Protein AF-A0AAN7T9T3-F1 (afdb_monomer_lite)

Radius of gyration: 20.54 Å; chains: 1; bounding box: 46×52×42 Å

Foldseek 3Di:
DPPPPVPDDCVVVVCADPVRHHPPVPPPPADPVGDDDPLVVLLVVLPDVPDPDDPPPDDDDDDDDPPPQQDVVGHDDSVVVSVVVNDDDD

Secondary structure (DSSP, 8-state):
---------GGGTTTB-TTSSBPTTS--S-BTTBS--HHHHHHHHHT-GGG----------------TTEETTEE--HHHHHHHHT----

Sequence (90 aa):
MSSQGDTYKPSENDGLRKDGQPDKRMQQDEFAYGKVDPVEAGKQGGHSSGGSGDASDDSTGTSGGSGKGQFAGGKVDPVEAGRKGGQTSS

pLDDT: mean 71.82, std 14.39, range [42.44, 95.19]

Structure (mmCIF, N/CA/C/O backbone):
data_AF-A0AAN7T9T3-F1
#
_entry.id   AF-A0AAN7T9T3-F1
#
loop_
_atom_site.group_PDB
_atom_site.id
_atom_site.type_symbol
_atom_site.label_atom_id
_atom_site.label_alt_id
_atom_site.label_comp_id
_atom_site.label_asym_id
_atom_site.label_entity_id
_atom_site.label_seq_id
_atom_site.pdbx_PDB_ins_code
_atom_site.Cartn_x
_atom_site.Cartn_y
_atom_site.Cartn_z
_atom_site.occupancy
_atom_site.B_iso_or_equiv
_atom_site.auth_seq_id
_atom_site.auth_comp_id
_atom_site.auth_asym_id
_atom_site.auth_atom_id
_atom_site.pdbx_PDB_model_num
ATOM 1 N N . MET A 1 1 ? 19.160 26.422 13.894 1.00 42.44 1 MET A N 1
ATOM 2 C CA . MET A 1 1 ? 17.987 25.806 14.546 1.00 42.44 1 MET A CA 1
ATOM 3 C C . MET A 1 1 ? 17.309 24.927 13.514 1.00 42.44 1 MET A C 1
ATOM 5 O O . MET A 1 1 ? 16.572 25.435 12.680 1.00 42.44 1 MET A O 1
ATOM 9 N N . SER A 1 2 ? 17.648 23.639 13.489 1.00 49.56 2 SER A N 1
ATOM 10 C CA . SER A 1 2 ? 16.947 22.671 12.647 1.00 49.56 2 SER A CA 1
ATOM 11 C C . SER A 1 2 ? 15.552 22.531 13.231 1.00 49.56 2 SER A C 1
ATOM 13 O O . SER A 1 2 ? 15.397 21.957 14.304 1.00 49.56 2 SER A O 1
ATOM 15 N N . SER A 1 3 ? 14.579 23.175 12.589 1.00 50.34 3 SER A N 1
ATOM 16 C CA . SER A 1 3 ? 13.166 23.044 12.916 1.00 50.34 3 SER A CA 1
ATOM 17 C C . SER A 1 3 ? 12.854 21.557 13.042 1.00 50.34 3 SER A C 1
ATOM 19 O O . SER A 1 3 ? 12.897 20.820 12.054 1.00 50.34 3 SER A O 1
ATOM 21 N N . GLN A 1 4 ? 12.597 21.112 14.270 1.00 57.69 4 GLN A N 1
ATOM 22 C CA . GLN A 1 4 ? 11.821 19.914 14.539 1.00 57.69 4 GLN A CA 1
ATOM 23 C C . GLN A 1 4 ? 10.419 20.234 14.024 1.00 57.69 4 GLN A C 1
ATOM 25 O O . GLN A 1 4 ? 9.534 20.644 14.763 1.00 57.69 4 GLN A O 1
ATOM 30 N N . GLY A 1 5 ? 10.259 20.195 12.703 1.00 60.44 5 GLY A N 1
ATOM 31 C CA . GLY A 1 5 ? 8.960 20.285 12.079 1.00 60.44 5 GLY A CA 1
ATOM 32 C C . GLY A 1 5 ? 8.271 18.981 12.407 1.00 60.44 5 GLY A C 1
ATOM 33 O O . GLY A 1 5 ? 8.500 17.994 11.708 1.00 60.44 5 GLY A O 1
ATOM 34 N N . ASP A 1 6 ? 7.499 18.968 13.492 1.00 72.81 6 ASP A N 1
ATOM 35 C CA . ASP A 1 6 ? 6.664 17.838 13.869 1.00 72.81 6 ASP A CA 1
ATO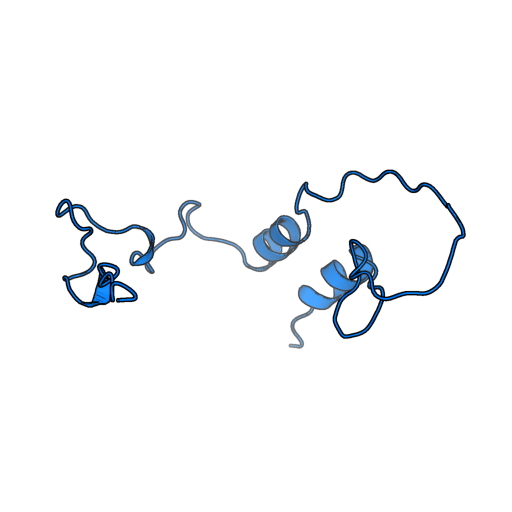M 36 C C . ASP A 1 6 ? 5.804 17.472 12.661 1.00 72.81 6 ASP A C 1
ATOM 38 O O . ASP A 1 6 ? 4.833 18.140 12.283 1.00 72.81 6 ASP A O 1
ATOM 42 N N . THR A 1 7 ? 6.249 16.433 11.958 1.00 85.88 7 THR A N 1
ATOM 43 C CA . THR A 1 7 ? 5.534 15.910 10.810 1.00 85.88 7 THR A CA 1
ATOM 44 C C . THR A 1 7 ? 4.292 15.283 11.388 1.00 85.88 7 THR A C 1
ATOM 46 O O . THR A 1 7 ? 4.382 14.316 12.132 1.00 85.88 7 THR A O 1
ATOM 49 N N . TYR A 1 8 ? 3.144 15.880 11.097 1.00 90.44 8 TYR A N 1
ATOM 50 C CA . TYR A 1 8 ? 1.872 15.407 11.615 1.00 90.44 8 TYR A CA 1
ATOM 51 C C . TYR A 1 8 ? 1.681 13.919 11.328 1.00 90.44 8 TYR A C 1
ATOM 53 O O . TYR A 1 8 ? 1.850 13.471 10.188 1.00 90.44 8 TYR A O 1
ATOM 61 N N . LYS A 1 9 ? 1.312 13.186 12.377 1.00 91.12 9 LYS A N 1
ATOM 62 C CA . LYS A 1 9 ? 1.146 11.738 12.366 1.00 91.12 9 LYS A CA 1
ATOM 63 C C . LYS A 1 9 ? -0.336 11.397 12.498 1.00 91.12 9 LYS A C 1
ATOM 65 O O . LYS A 1 9 ? -0.882 11.486 13.597 1.00 91.12 9 LYS A O 1
ATOM 70 N N . PRO A 1 10 ? -0.982 10.953 11.413 1.00 93.31 10 PRO A N 1
ATOM 71 C CA . PRO A 1 10 ? -2.356 10.463 11.462 1.00 93.31 10 PRO A CA 1
ATOM 72 C C . PRO A 1 10 ? -2.565 9.351 12.488 1.00 93.31 10 PRO A C 1
ATOM 74 O O . PRO A 1 10 ? -3.613 9.268 13.111 1.00 93.31 10 PRO A O 1
ATOM 77 N N . SER A 1 11 ? -1.540 8.531 12.723 1.00 90.56 11 SER A N 1
ATOM 78 C CA . SER A 1 11 ? -1.562 7.460 13.723 1.00 90.56 11 SER A CA 1
ATOM 79 C C . SER A 1 11 ? -1.780 7.935 15.156 1.00 90.56 11 SER A C 1
ATOM 81 O O . SER A 1 11 ? -2.266 7.165 15.971 1.00 90.56 11 SER A O 1
ATOM 83 N N . GLU A 1 12 ? -1.423 9.181 15.467 1.00 92.81 12 GLU A N 1
ATOM 84 C CA . GLU A 1 12 ? -1.636 9.795 16.784 1.00 92.81 12 GLU A CA 1
ATOM 85 C C . GLU A 1 12 ? -2.938 10.624 16.823 1.00 92.81 12 GLU A C 1
ATOM 87 O O . GLU A 1 12 ? -3.242 11.239 17.838 1.00 92.81 12 GLU A O 1
ATOM 92 N N . ASN A 1 13 ? -3.697 10.664 15.719 1.00 93.31 13 ASN A N 1
ATOM 93 C CA . ASN A 1 13 ? -4.890 11.496 15.530 1.00 93.31 13 ASN A CA 1
ATOM 94 C C . ASN A 1 13 ? -6.037 10.690 14.893 1.00 93.31 13 ASN A C 1
ATOM 96 O O . ASN A 1 13 ? -6.593 11.101 13.876 1.00 93.31 13 ASN A O 1
ATOM 100 N N . ASP A 1 14 ? -6.339 9.508 15.432 1.00 92.56 14 ASP A N 1
ATOM 101 C CA . ASP A 1 14 ? -7.448 8.642 14.987 1.00 92.56 14 ASP A CA 1
ATOM 102 C C . ASP A 1 14 ? -7.437 8.289 13.486 1.00 92.56 14 ASP A C 1
ATOM 104 O O . ASP A 1 14 ? -8.464 8.017 12.867 1.00 92.56 14 ASP A O 1
ATOM 108 N N . GLY A 1 15 ? -6.257 8.306 12.868 1.00 92.44 15 GLY A N 1
ATOM 109 C CA . GLY A 1 15 ? -6.091 8.067 11.439 1.00 92.44 15 GLY A CA 1
ATOM 110 C C . GLY A 1 15 ? -6.501 9.242 10.549 1.00 92.44 15 GLY A C 1
ATOM 111 O O . GLY A 1 15 ? -6.573 9.071 9.334 1.00 92.44 15 GLY A O 1
ATOM 112 N N . LEU A 1 16 ? -6.752 10.428 11.106 1.00 95.19 16 LEU A N 1
ATOM 113 C CA . LEU A 1 16 ? -7.098 11.633 10.356 1.00 95.19 16 LEU A CA 1
ATOM 114 C C . LEU A 1 16 ? -5.851 12.389 9.905 1.00 95.19 16 LEU A C 1
ATOM 116 O O . LEU A 1 16 ? -4.772 12.245 10.463 1.00 95.19 16 LEU A O 1
ATOM 120 N N . ARG A 1 17 ? -5.997 13.195 8.860 1.00 93.31 17 ARG A N 1
ATOM 121 C CA . ARG A 1 17 ? -5.009 14.144 8.342 1.00 93.31 17 ARG A CA 1
ATOM 122 C C . ARG A 1 17 ? -5.133 15.486 9.073 1.00 93.31 17 ARG A C 1
ATOM 124 O O . ARG A 1 17 ? -6.101 15.739 9.782 1.00 93.31 17 ARG A O 1
ATOM 131 N N . LYS A 1 18 ? -4.191 16.407 8.819 1.00 92.06 18 LYS A N 1
ATOM 132 C CA . LYS A 1 18 ? -4.218 17.788 9.357 1.00 92.06 18 LYS A CA 1
ATOM 133 C C . LYS A 1 18 ? -5.522 18.549 9.059 1.00 92.06 18 LYS A C 1
ATOM 135 O O . LYS A 1 18 ? -5.838 19.493 9.769 1.00 92.06 18 LYS A O 1
ATOM 140 N N . ASP A 1 19 ? -6.224 18.181 7.990 1.00 93.62 19 ASP A N 1
ATOM 141 C CA . ASP A 1 19 ? -7.496 18.768 7.549 1.00 93.62 19 ASP A CA 1
ATOM 142 C C . ASP A 1 19 ? -8.731 18.062 8.154 1.00 93.62 19 ASP A C 1
ATOM 144 O O . ASP A 1 19 ? -9.862 18.397 7.807 1.00 93.62 19 ASP A O 1
ATOM 148 N N . GLY A 1 20 ? -8.525 17.086 9.047 1.00 94.00 20 GLY A N 1
ATOM 149 C CA . GLY A 1 20 ? -9.580 16.289 9.671 1.00 94.00 20 GLY A CA 1
ATOM 150 C C . GLY A 1 20 ? -10.168 15.199 8.772 1.00 94.00 20 GLY A C 1
ATOM 151 O O . GLY A 1 20 ? -11.071 14.489 9.203 1.00 94.00 20 GLY A O 1
ATOM 152 N N . GLN A 1 21 ? -9.684 15.038 7.536 1.00 94.50 21 GLN A N 1
ATOM 153 C CA . GLN A 1 21 ? -10.133 13.965 6.647 1.00 94.50 21 GLN A CA 1
ATOM 154 C C . GLN A 1 21 ? -9.407 12.651 6.961 1.00 94.50 21 GLN A C 1
ATOM 156 O O . GLN A 1 21 ? -8.242 12.687 7.356 1.00 94.50 21 GLN A O 1
ATOM 161 N N . PRO A 1 22 ? -10.023 11.481 6.726 1.00 93.56 22 PRO A N 1
ATOM 162 C CA . PRO A 1 22 ? -9.344 10.196 6.873 1.00 93.56 22 PRO A CA 1
ATOM 163 C C . PRO A 1 22 ? -8.066 10.104 6.027 1.00 93.56 22 PRO A C 1
ATOM 165 O O . PRO A 1 22 ? -8.048 10.456 4.842 1.00 93.56 22 PRO A O 1
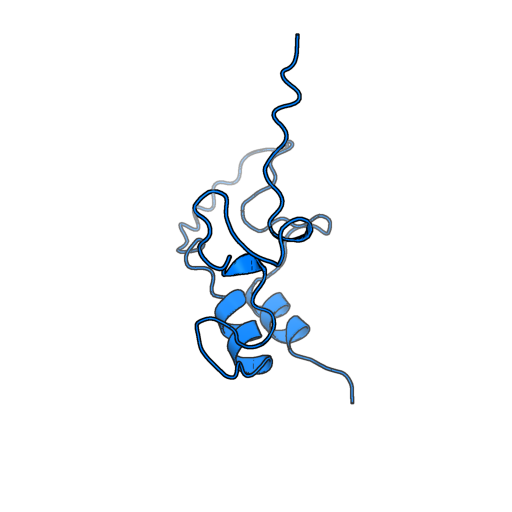ATOM 168 N N . ASP A 1 23 ? -6.985 9.599 6.617 1.00 91.50 23 ASP A N 1
ATOM 169 C CA . ASP A 1 23 ? -5.731 9.354 5.915 1.00 91.50 23 ASP A CA 1
ATOM 170 C C . ASP A 1 23 ? -5.743 7.979 5.239 1.00 91.50 23 ASP A C 1
ATOM 172 O O . ASP A 1 23 ? -5.777 6.938 5.891 1.00 91.50 23 ASP A O 1
ATOM 176 N N . LYS A 1 24 ? -5.648 7.963 3.907 1.00 86.38 24 LYS A N 1
ATOM 177 C CA . LYS A 1 24 ? -5.628 6.723 3.114 1.00 86.38 24 LYS A CA 1
ATOM 178 C C . LYS A 1 24 ? -4.429 5.823 3.410 1.00 86.38 24 LYS A C 1
ATOM 180 O O . LYS A 1 24 ? -4.496 4.633 3.147 1.00 86.38 24 LYS A O 1
ATOM 185 N N . ARG A 1 25 ? -3.339 6.356 3.968 1.00 86.00 25 ARG A N 1
ATOM 186 C CA . ARG A 1 25 ? -2.175 5.552 4.382 1.00 86.00 25 ARG A CA 1
ATOM 187 C C . ARG A 1 25 ? -2.470 4.712 5.623 1.00 86.00 25 ARG A C 1
ATOM 189 O O . ARG A 1 25 ? -1.777 3.731 5.859 1.00 86.00 25 ARG A O 1
ATOM 196 N N . MET A 1 26 ? -3.465 5.121 6.412 1.00 88.44 26 MET A N 1
ATOM 197 C CA . MET A 1 26 ? -3.923 4.418 7.612 1.00 88.44 26 MET A CA 1
ATOM 198 C C . MET A 1 26 ? -5.029 3.400 7.304 1.00 88.44 26 MET A C 1
ATOM 200 O O . MET A 1 26 ? -5.370 2.604 8.171 1.00 88.44 26 MET A O 1
ATOM 204 N N . GLN A 1 27 ? -5.585 3.406 6.087 1.00 80.44 27 GLN A N 1
ATOM 205 C CA . GLN A 1 27 ? -6.597 2.439 5.664 1.00 80.44 27 GLN A CA 1
ATOM 206 C C . GLN A 1 27 ? -5.899 1.110 5.347 1.00 80.44 27 GLN A C 1
ATOM 208 O O . GLN A 1 27 ? -5.313 0.946 4.281 1.00 80.44 27 GLN A O 1
ATOM 213 N N . GLN A 1 28 ? -5.911 0.188 6.313 1.00 71.81 28 GLN A N 1
ATOM 214 C CA . GLN A 1 28 ? -5.357 -1.166 6.169 1.00 71.81 28 GLN A CA 1
ATOM 215 C C . GLN A 1 28 ? -6.384 -2.182 5.650 1.00 71.81 28 GLN A C 1
ATOM 217 O O . GLN A 1 28 ? -6.003 -3.290 5.281 1.00 71.81 28 GLN A O 1
ATOM 222 N N . ASP A 1 29 ? -7.664 -1.810 5.607 1.00 68.00 29 ASP A N 1
ATOM 223 C CA . ASP A 1 29 ? -8.755 -2.749 5.329 1.00 68.00 29 ASP A CA 1
ATOM 224 C C . ASP A 1 29 ? -8.884 -3.100 3.840 1.00 68.00 29 ASP A C 1
ATOM 226 O O . ASP A 1 29 ? -9.324 -4.198 3.499 1.00 68.00 29 ASP A O 1
ATOM 230 N N . GLU A 1 30 ? -8.483 -2.199 2.937 1.00 69.31 30 GLU A N 1
ATOM 231 C CA . GLU A 1 30 ? -8.587 -2.429 1.497 1.00 69.31 30 GLU A CA 1
ATOM 232 C C . GLU A 1 30 ? -7.506 -1.657 0.733 1.00 69.31 30 GLU A C 1
ATOM 234 O O . GLU A 1 30 ? -7.320 -0.450 0.909 1.00 69.31 30 GLU A O 1
ATOM 239 N N . PHE A 1 31 ? -6.775 -2.348 -0.146 1.00 72.00 31 PHE A N 1
ATOM 240 C CA . PHE A 1 31 ? -5.929 -1.664 -1.118 1.00 72.00 31 PHE A CA 1
ATOM 241 C C . PHE A 1 31 ? -6.817 -0.808 -2.025 1.00 72.00 31 PHE A C 1
ATOM 243 O O . PHE A 1 31 ? -7.945 -1.183 -2.327 1.00 72.00 31 PHE A O 1
ATOM 250 N N . ALA A 1 32 ? -6.288 0.295 -2.560 1.00 69.75 32 ALA A N 1
ATOM 251 C CA . ALA A 1 32 ? -7.031 1.144 -3.502 1.00 69.75 32 ALA A CA 1
ATOM 252 C C . ALA A 1 32 ? -7.593 0.383 -4.730 1.00 69.75 32 ALA A C 1
ATOM 254 O O . ALA A 1 32 ? -8.454 0.909 -5.430 1.00 69.75 32 ALA A O 1
ATOM 255 N N . TYR A 1 33 ? -7.104 -0.836 -4.981 1.00 68.88 33 TYR A N 1
ATOM 256 C CA . TYR A 1 33 ? -7.482 -1.717 -6.084 1.00 68.88 33 TYR A CA 1
ATOM 257 C C . TYR A 1 33 ? -8.375 -2.907 -5.669 1.00 68.88 33 TYR A C 1
ATOM 259 O O . TYR A 1 33 ? -8.609 -3.794 -6.485 1.00 68.88 33 TYR A O 1
ATOM 267 N N . GLY A 1 34 ? -8.894 -2.938 -4.436 1.00 76.00 34 GLY A N 1
ATOM 268 C CA . GLY A 1 34 ? -9.742 -4.025 -3.935 1.00 76.00 34 GLY A CA 1
ATOM 269 C C . GLY A 1 34 ? -8.946 -5.248 -3.468 1.00 76.00 34 GLY A C 1
ATOM 270 O O . GLY A 1 34 ? -7.788 -5.133 -3.060 1.00 76.00 34 GLY A O 1
ATOM 271 N N . LYS A 1 35 ? -9.559 -6.441 -3.507 1.00 79.50 35 LYS A N 1
ATOM 272 C CA . LYS A 1 35 ? -8.874 -7.706 -3.187 1.00 79.50 35 LYS A CA 1
ATOM 273 C C . LYS A 1 35 ? -7.738 -7.948 -4.178 1.00 79.50 35 LYS A C 1
ATOM 275 O O . LYS A 1 35 ? -7.978 -8.186 -5.356 1.00 79.50 35 LYS A O 1
ATOM 280 N N . VAL A 1 36 ? -6.514 -7.907 -3.670 1.00 80.25 36 VAL A N 1
ATOM 281 C CA . VAL A 1 36 ? -5.299 -8.124 -4.450 1.00 80.25 36 VAL A CA 1
ATOM 282 C C . VAL A 1 36 ? -4.909 -9.597 -4.386 1.00 80.25 36 VAL A C 1
ATOM 284 O O . VAL A 1 36 ? -4.687 -10.125 -3.296 1.00 80.25 36 VAL A O 1
ATOM 287 N N . ASP A 1 37 ? -4.791 -10.251 -5.541 1.00 83.19 37 ASP A N 1
ATOM 288 C CA . ASP A 1 37 ? -4.123 -11.548 -5.637 1.00 83.19 37 ASP A CA 1
ATOM 289 C C . ASP A 1 37 ? -2.599 -11.334 -5.487 1.00 83.19 37 ASP A C 1
ATOM 291 O O . ASP A 1 37 ? -2.005 -10.601 -6.288 1.00 83.19 37 ASP A O 1
ATOM 295 N N . PRO A 1 38 ? -1.935 -11.940 -4.484 1.00 79.81 38 PRO A N 1
ATOM 296 C CA . PRO A 1 38 ? -0.498 -11.766 -4.271 1.00 79.81 38 PRO A CA 1
ATOM 297 C C . PRO A 1 38 ? 0.364 -12.172 -5.474 1.00 79.81 38 PRO A C 1
ATOM 299 O O . PRO A 1 38 ? 1.407 -11.562 -5.719 1.00 79.81 38 PRO A O 1
ATOM 302 N N . VAL A 1 39 ? -0.060 -13.180 -6.242 1.00 81.44 39 VAL A N 1
ATOM 303 C CA . VAL A 1 39 ? 0.653 -13.666 -7.430 1.00 81.44 39 VAL A CA 1
ATOM 304 C C . VAL A 1 39 ? 0.555 -12.642 -8.555 1.00 81.44 39 VAL A C 1
ATOM 306 O O . VAL A 1 39 ? 1.554 -12.357 -9.222 1.00 81.44 39 VAL A O 1
ATOM 309 N N . GLU A 1 40 ? -0.627 -12.066 -8.771 1.00 80.31 40 GLU A N 1
ATOM 310 C CA . GLU A 1 40 ? -0.818 -11.026 -9.787 1.00 80.31 40 GLU A CA 1
ATOM 311 C C . GLU A 1 40 ? -0.104 -9.727 -9.407 1.00 80.31 40 GLU A C 1
ATOM 313 O O . GLU A 1 40 ? 0.601 -9.149 -10.238 1.00 80.31 40 GLU A O 1
ATOM 318 N N . ALA A 1 41 ? -0.192 -9.314 -8.142 1.00 78.62 41 ALA A N 1
ATOM 319 C CA . ALA A 1 41 ? 0.513 -8.137 -7.646 1.00 78.62 41 ALA A CA 1
ATOM 320 C C . ALA A 1 41 ? 2.032 -8.289 -7.693 1.00 78.62 41 ALA A C 1
ATOM 322 O O . ALA A 1 41 ? 2.724 -7.337 -8.049 1.00 78.62 41 ALA A O 1
ATOM 323 N N . GLY A 1 42 ? 2.565 -9.477 -7.391 1.00 76.12 42 GLY A N 1
ATOM 324 C CA . GLY A 1 42 ? 3.995 -9.757 -7.518 1.00 76.12 42 GLY A CA 1
ATOM 325 C C . GLY A 1 42 ? 4.481 -9.618 -8.962 1.00 76.12 42 GLY A C 1
ATOM 326 O O . GLY A 1 42 ? 5.501 -8.974 -9.217 1.00 76.12 42 GLY A O 1
ATOM 327 N N . LYS A 1 43 ? 3.710 -10.144 -9.924 1.00 76.12 43 LYS A N 1
ATOM 328 C CA . LYS A 1 43 ? 3.987 -9.960 -11.356 1.00 76.12 43 LYS A CA 1
ATOM 329 C C . LYS A 1 43 ? 3.954 -8.477 -11.731 1.00 76.12 43 LYS A C 1
ATOM 331 O O . LYS A 1 43 ? 4.930 -7.971 -12.277 1.00 76.12 43 LYS A O 1
ATOM 336 N N . GLN A 1 44 ? 2.877 -7.760 -11.402 1.00 74.00 44 GLN A N 1
ATOM 337 C CA . GLN A 1 44 ? 2.728 -6.334 -11.726 1.00 74.00 44 GLN A CA 1
ATOM 338 C C . GLN A 1 44 ? 3.799 -5.448 -11.070 1.00 74.00 44 GLN A C 1
ATOM 340 O O . GLN A 1 44 ? 4.338 -4.562 -11.728 1.00 74.00 44 GLN A O 1
ATOM 345 N N . GLY A 1 45 ? 4.155 -5.701 -9.809 1.00 71.81 45 GLY A N 1
ATOM 346 C CA . GLY A 1 45 ? 5.190 -4.955 -9.088 1.00 71.81 45 GLY A CA 1
ATOM 347 C C . GLY A 1 45 ? 6.589 -5.125 -9.688 1.00 71.81 45 GLY A C 1
ATOM 348 O O . GLY A 1 45 ? 7.377 -4.179 -9.691 1.00 71.81 45 GLY A O 1
ATOM 349 N N . GLY A 1 46 ? 6.885 -6.298 -10.261 1.00 68.81 46 GLY A N 1
ATOM 350 C CA . GLY A 1 46 ? 8.115 -6.536 -11.024 1.00 68.81 46 GLY A CA 1
ATOM 351 C C . GLY A 1 46 ? 8.155 -5.794 -12.366 1.00 68.81 46 GLY A C 1
ATOM 352 O O . GLY A 1 46 ? 9.228 -5.407 -12.827 1.00 68.81 46 GLY A O 1
ATOM 353 N N . HIS A 1 47 ? 6.994 -5.514 -12.964 1.00 63.94 47 HIS A N 1
ATOM 354 C CA . HIS A 1 47 ? 6.847 -4.766 -14.218 1.00 63.94 47 HIS A CA 1
ATOM 355 C C . HIS A 1 47 ? 6.876 -3.242 -14.024 1.00 63.94 47 HIS A C 1
ATOM 357 O O . HIS A 1 47 ? 6.142 -2.509 -14.689 1.00 63.94 47 HIS A O 1
ATOM 363 N N . SER A 1 48 ? 7.724 -2.730 -13.128 1.00 59.28 48 SER A N 1
ATOM 364 C CA . SER A 1 48 ? 7.930 -1.283 -13.027 1.00 59.28 48 SER A CA 1
ATOM 365 C C . SER A 1 48 ? 8.341 -0.717 -14.400 1.00 59.28 48 SER A C 1
ATOM 367 O O . SER A 1 48 ? 9.372 -1.075 -14.969 1.00 59.28 48 SER A O 1
ATOM 369 N N . SER A 1 49 ? 7.525 0.183 -14.956 1.00 60.28 49 SER A N 1
ATOM 370 C CA . SER A 1 49 ? 7.716 0.815 -16.274 1.00 60.28 49 SER A CA 1
ATOM 371 C C . SER A 1 49 ? 8.988 1.674 -16.386 1.00 60.28 49 SER A C 1
ATOM 373 O O . SER A 1 49 ? 9.273 2.238 -17.440 1.00 60.28 49 SER A O 1
ATOM 375 N N . GLY A 1 50 ? 9.804 1.741 -15.328 1.00 53.22 50 GLY A N 1
ATOM 376 C CA . GLY A 1 50 ? 11.094 2.433 -15.297 1.00 53.22 50 GLY A CA 1
ATOM 377 C C . GLY A 1 50 ? 12.221 1.749 -16.085 1.00 53.22 50 GLY A C 1
ATOM 378 O O . GLY A 1 50 ? 13.341 2.269 -16.114 1.00 53.22 50 GLY A O 1
ATOM 379 N N . GLY A 1 51 ? 11.951 0.606 -16.719 1.00 56.31 51 GLY A N 1
ATOM 380 C CA . GLY A 1 51 ? 12.928 -0.212 -17.437 1.00 56.31 51 GLY A CA 1
ATOM 381 C C . GLY A 1 51 ? 12.610 -0.437 -18.914 1.00 56.31 51 GLY A C 1
ATOM 382 O O . GLY A 1 51 ? 12.813 -1.542 -19.399 1.00 56.31 51 GLY A O 1
ATOM 383 N N . SER A 1 52 ? 12.108 0.565 -19.642 1.00 51.62 52 SER A N 1
ATOM 384 C CA . SER A 1 52 ? 12.234 0.527 -21.108 1.00 51.62 52 SER A CA 1
ATOM 385 C C . SER A 1 52 ? 13.705 0.776 -21.442 1.00 51.62 52 SER A C 1
ATOM 387 O O . SER A 1 52 ? 14.254 1.819 -21.086 1.00 51.62 52 SER A O 1
ATOM 389 N N . GLY A 1 53 ? 14.365 -0.254 -21.967 1.00 54.31 53 GLY A N 1
ATOM 390 C CA . GLY A 1 53 ? 15.802 -0.282 -22.194 1.00 54.31 53 GLY A CA 1
ATOM 391 C C . GLY A 1 53 ? 16.266 0.658 -23.301 1.00 54.31 53 GLY A C 1
ATOM 392 O O . GLY A 1 53 ? 15.598 0.809 -24.315 1.00 54.31 53 GLY A O 1
ATOM 393 N N . ASP A 1 54 ? 17.469 1.186 -23.110 1.00 44.34 54 ASP A N 1
ATOM 394 C CA . ASP A 1 54 ? 18.447 1.312 -24.184 1.00 44.34 54 ASP A CA 1
ATOM 395 C C . ASP A 1 54 ? 19.632 0.461 -23.722 1.00 44.34 54 ASP A C 1
ATOM 397 O O . ASP A 1 54 ? 20.354 0.811 -22.784 1.00 44.34 54 ASP A O 1
ATOM 401 N N . ALA A 1 55 ? 19.735 -0.747 -24.273 1.00 56.62 55 ALA A N 1
ATOM 402 C CA . ALA A 1 55 ? 20.901 -1.596 -24.100 1.00 56.62 55 ALA A CA 1
ATOM 403 C C . ALA A 1 55 ? 21.999 -1.062 -25.023 1.00 56.62 55 ALA A C 1
ATOM 405 O O . ALA A 1 55 ? 22.305 -1.655 -26.054 1.00 56.62 55 ALA A O 1
ATOM 406 N N . SER A 1 56 ? 22.562 0.088 -24.665 1.00 48.53 56 SER A N 1
ATOM 407 C CA . SER A 1 56 ? 23.827 0.529 -25.231 1.00 48.53 56 SER A CA 1
ATOM 408 C C . SER A 1 56 ? 24.918 -0.245 -24.504 1.00 48.53 56 SER A C 1
ATOM 410 O O . SER A 1 56 ? 25.245 0.044 -23.352 1.00 48.53 56 SER A O 1
ATOM 412 N N . ASP A 1 57 ? 25.425 -1.284 -25.161 1.00 60.97 57 ASP A N 1
ATOM 413 C CA . ASP A 1 57 ? 26.721 -1.881 -24.858 1.00 60.97 57 ASP A CA 1
ATOM 414 C C . ASP A 1 57 ? 27.794 -0.797 -25.053 1.00 60.97 57 ASP A C 1
ATOM 416 O O . ASP A 1 57 ? 28.332 -0.628 -26.141 1.00 60.97 57 ASP A O 1
ATOM 420 N N . ASP A 1 58 ? 28.038 0.018 -24.024 1.00 48.72 58 ASP A N 1
ATOM 421 C CA . ASP A 1 58 ? 29.256 0.821 -23.931 1.00 48.72 58 ASP A CA 1
ATOM 422 C C . ASP A 1 58 ? 30.130 0.232 -22.830 1.00 48.72 58 ASP A C 1
ATOM 424 O O . ASP A 1 58 ? 29.936 0.406 -21.623 1.00 48.72 58 ASP A O 1
ATOM 428 N N . SER A 1 59 ? 31.077 -0.563 -23.300 1.00 64.31 59 SER A N 1
ATOM 429 C CA . SER A 1 59 ? 32.171 -1.124 -22.538 1.00 64.31 59 SER A CA 1
ATOM 430 C C . SER A 1 59 ? 33.118 -0.011 -22.076 1.00 64.31 59 SER A C 1
ATOM 432 O O . SER A 1 59 ? 34.153 0.198 -22.703 1.00 64.31 59 SER A O 1
ATOM 434 N N . THR A 1 60 ? 32.851 0.654 -20.947 1.00 50.97 60 THR A N 1
ATOM 435 C CA . THR A 1 60 ? 33.871 1.480 -20.277 1.00 50.97 60 THR A CA 1
ATOM 436 C C . THR A 1 60 ? 33.788 1.443 -18.741 1.00 50.97 60 THR A C 1
ATOM 438 O O . THR A 1 60 ? 32.843 1.903 -18.117 1.00 50.97 60 THR A O 1
ATOM 441 N N . GLY A 1 61 ? 34.854 0.922 -18.120 1.00 44.41 61 GLY A N 1
ATOM 442 C CA . GLY A 1 61 ? 35.437 1.497 -16.901 1.00 44.41 61 GLY A CA 1
ATOM 443 C C . GLY A 1 61 ? 34.756 1.249 -15.548 1.00 44.41 61 GLY A C 1
ATOM 444 O O . GLY A 1 61 ? 33.732 1.823 -15.204 1.00 44.41 61 GLY A O 1
ATOM 445 N N . THR A 1 62 ? 35.461 0.499 -14.698 1.00 63.78 62 THR A N 1
ATOM 446 C CA . THR A 1 62 ? 35.470 0.612 -13.230 1.00 63.78 62 THR A CA 1
ATOM 447 C C . THR A 1 62 ? 35.133 2.020 -12.714 1.00 63.78 62 THR A C 1
ATOM 449 O O . THR A 1 62 ? 35.904 2.953 -12.921 1.00 63.78 62 THR A O 1
ATOM 452 N N . SER A 1 63 ? 34.038 2.161 -11.961 1.00 55.62 63 SER A N 1
ATOM 453 C CA . SER A 1 63 ? 34.018 2.677 -10.575 1.00 55.62 63 SER A CA 1
ATOM 454 C C . SER A 1 63 ? 32.594 3.046 -10.125 1.00 55.62 63 SER A C 1
ATOM 456 O O . SER A 1 63 ? 31.928 3.895 -10.702 1.00 55.62 63 SER A O 1
ATOM 458 N N . GLY A 1 64 ? 32.131 2.411 -9.046 1.00 54.09 64 GLY A N 1
ATOM 459 C CA . GLY A 1 64 ? 31.278 3.060 -8.040 1.00 54.09 64 GLY A CA 1
ATOM 460 C C . GLY A 1 64 ? 29.859 3.521 -8.399 1.00 54.09 64 GLY A C 1
ATOM 461 O O . GLY A 1 64 ? 29.265 4.219 -7.584 1.00 54.09 64 GLY A O 1
ATOM 462 N N . GLY A 1 65 ? 29.285 3.159 -9.545 1.00 49.25 65 GLY A N 1
ATOM 463 C CA . GLY A 1 65 ? 27.887 3.470 -9.855 1.00 49.25 65 GLY A CA 1
ATOM 464 C C . GLY A 1 65 ? 26.965 2.296 -9.545 1.00 49.25 65 GLY A C 1
ATOM 465 O O . GLY A 1 65 ? 27.138 1.225 -10.124 1.00 49.25 65 GLY A O 1
ATOM 466 N N . SER A 1 66 ? 25.962 2.485 -8.681 1.00 57.47 66 SER A N 1
ATOM 467 C CA . SER A 1 66 ? 24.791 1.598 -8.616 1.00 57.47 66 SER A CA 1
ATOM 468 C C . SER A 1 66 ? 24.080 1.646 -9.968 1.00 57.47 66 SER A C 1
ATOM 470 O O . SER A 1 66 ? 23.206 2.481 -10.200 1.00 57.47 66 SER A O 1
ATOM 472 N N . GLY A 1 67 ? 24.524 0.797 -10.894 1.00 54.47 67 GLY A N 1
ATOM 473 C CA . GLY A 1 67 ? 23.933 0.663 -12.214 1.00 54.47 67 GLY A CA 1
ATOM 474 C C . GLY A 1 67 ? 22.465 0.278 -12.092 1.00 54.47 67 GLY A C 1
ATOM 475 O O . GLY A 1 67 ? 22.066 -0.449 -11.181 1.00 54.47 67 GLY A O 1
ATOM 476 N N . LYS A 1 68 ? 21.647 0.771 -13.018 1.00 61.34 68 LYS A N 1
ATOM 477 C CA . LYS A 1 68 ? 20.242 0.381 -13.164 1.00 61.34 68 LYS A CA 1
ATOM 478 C C . LYS A 1 68 ? 20.187 -1.161 -13.256 1.00 61.34 68 LYS A C 1
ATOM 480 O O . LYS A 1 68 ? 20.659 -1.723 -14.236 1.00 61.34 68 LYS A O 1
ATOM 485 N N . GLY A 1 69 ? 19.706 -1.841 -12.208 1.00 63.19 69 GLY A N 1
ATOM 486 C CA . GLY A 1 69 ? 19.699 -3.315 -12.106 1.00 63.19 69 GLY A CA 1
ATOM 487 C C . GLY A 1 69 ? 20.813 -3.965 -11.260 1.00 63.19 69 GLY A C 1
ATOM 4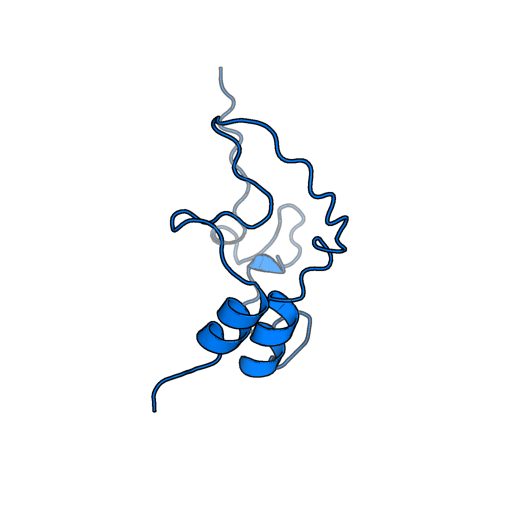88 O O . GLY A 1 69 ? 20.919 -5.191 -11.246 1.00 63.19 69 GLY A O 1
ATOM 489 N N . GLN A 1 70 ? 21.636 -3.189 -10.543 1.00 68.38 70 GLN A N 1
ATOM 490 C CA . GLN A 1 70 ? 22.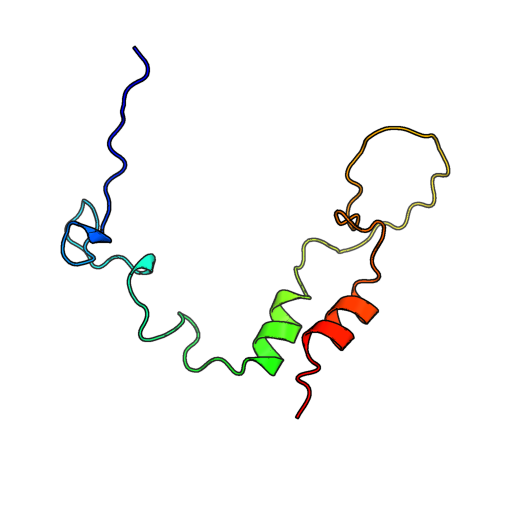551 -3.705 -9.517 1.00 68.38 70 GLN A CA 1
ATOM 491 C C . GLN A 1 70 ? 21.924 -3.614 -8.126 1.00 68.38 70 GLN A C 1
ATOM 493 O O . GLN A 1 70 ? 21.619 -2.537 -7.618 1.00 68.38 70 GLN A O 1
ATOM 498 N N . PHE A 1 71 ? 21.775 -4.775 -7.504 1.00 73.44 71 PHE A N 1
ATOM 499 C CA . PHE A 1 71 ? 21.352 -4.952 -6.121 1.00 73.44 71 PHE A CA 1
ATOM 500 C C . PHE A 1 71 ? 22.614 -5.137 -5.271 1.00 73.44 71 PHE A C 1
ATOM 502 O O . PHE A 1 71 ? 23.707 -5.316 -5.813 1.00 73.44 71 PHE A O 1
ATOM 509 N N . ALA A 1 72 ? 22.500 -5.151 -3.941 1.00 77.06 72 ALA A N 1
ATOM 510 C CA . ALA A 1 72 ? 23.659 -5.391 -3.068 1.00 77.06 72 ALA A CA 1
ATOM 511 C C . ALA A 1 72 ? 24.401 -6.714 -3.386 1.00 77.06 72 ALA A C 1
ATOM 513 O O . ALA A 1 72 ? 25.578 -6.846 -3.069 1.00 77.06 72 ALA A O 1
ATOM 514 N N . GLY A 1 73 ? 23.731 -7.665 -4.056 1.00 74.94 73 GLY A N 1
ATOM 515 C CA . GLY A 1 73 ? 24.303 -8.924 -4.546 1.00 74.94 73 GLY A CA 1
ATOM 516 C C . GLY A 1 73 ? 24.881 -8.901 -5.970 1.00 74.94 73 GLY A C 1
ATOM 517 O O . GLY A 1 73 ? 25.259 -9.955 -6.470 1.00 74.94 73 GLY A O 1
ATOM 518 N N . GLY A 1 74 ? 24.950 -7.746 -6.639 1.00 77.88 74 GLY A N 1
ATOM 519 C CA . GLY A 1 74 ? 25.407 -7.629 -8.028 1.00 77.88 74 GLY A CA 1
ATOM 520 C C . GLY A 1 74 ? 24.264 -7.494 -9.038 1.00 77.88 74 GLY A C 1
ATOM 521 O O . GLY A 1 74 ? 23.147 -7.107 -8.689 1.00 77.88 74 GLY A O 1
ATOM 522 N N . LYS A 1 75 ? 24.565 -7.744 -10.319 1.00 81.12 75 LYS A N 1
ATOM 523 C CA . LYS A 1 75 ? 23.574 -7.687 -11.405 1.00 81.12 75 LYS A CA 1
ATOM 524 C C . LYS A 1 75 ? 22.548 -8.801 -11.208 1.00 81.12 75 LYS A C 1
ATOM 526 O O . LYS A 1 75 ? 22.938 -9.946 -10.997 1.00 81.12 75 LYS A O 1
ATOM 531 N N . VAL A 1 76 ? 21.263 -8.478 -11.303 1.00 77.88 76 VAL A N 1
ATOM 532 C CA . VAL A 1 76 ? 20.191 -9.482 -11.255 1.00 77.88 76 VAL A CA 1
ATOM 533 C C . VAL A 1 76 ? 19.378 -9.398 -12.533 1.00 77.88 76 VAL A C 1
ATOM 535 O O . VAL A 1 76 ? 19.037 -8.308 -12.992 1.00 77.88 76 VAL A O 1
ATOM 538 N N . ASP A 1 77 ? 19.063 -10.565 -13.087 1.00 80.88 77 ASP A N 1
ATOM 539 C CA . ASP A 1 77 ? 18.139 -10.703 -14.202 1.00 80.88 77 ASP A CA 1
ATOM 540 C C . ASP A 1 77 ? 16.697 -10.457 -13.706 1.00 80.88 77 ASP A C 1
ATOM 542 O O . ASP A 1 77 ? 16.213 -11.196 -12.838 1.00 80.88 77 ASP A O 1
ATOM 546 N N . PRO A 1 78 ? 15.986 -9.442 -14.230 1.00 74.31 78 PRO A N 1
ATOM 547 C CA . PRO A 1 78 ? 14.607 -9.160 -13.837 1.00 74.31 78 PRO A CA 1
ATOM 548 C C . PRO A 1 78 ? 13.651 -10.344 -14.050 1.00 74.31 78 PRO A C 1
ATOM 550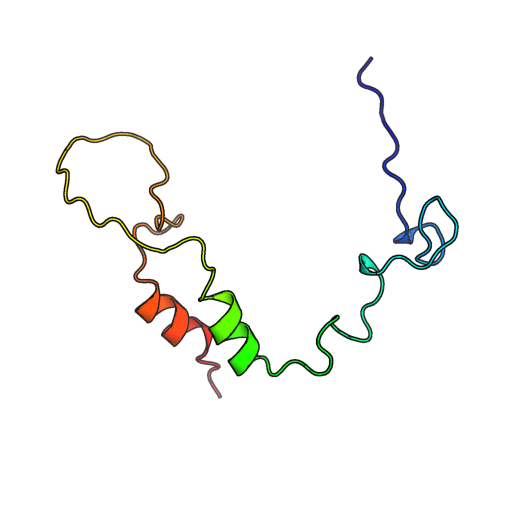 O O . PRO A 1 78 ? 12.728 -10.542 -13.258 1.00 74.31 78 PRO A O 1
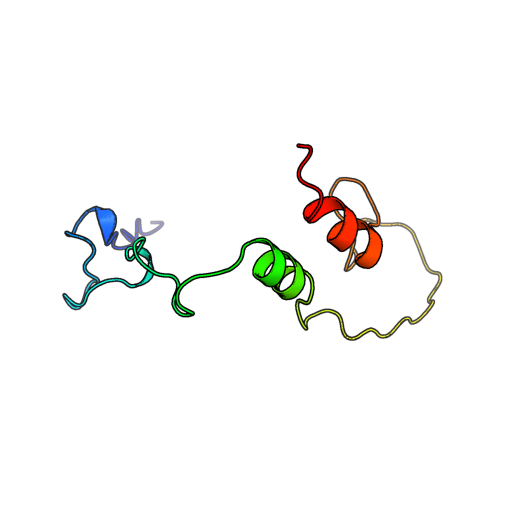ATOM 553 N N . VAL A 1 79 ? 13.873 -11.152 -15.092 1.00 77.06 79 VAL A N 1
ATOM 554 C CA . VAL A 1 79 ? 13.063 -12.335 -15.411 1.00 77.06 79 VAL A CA 1
ATOM 555 C C . VAL A 1 79 ? 13.285 -13.426 -14.367 1.00 77.06 79 VAL A C 1
ATOM 557 O O . VAL A 1 79 ? 12.319 -14.013 -13.874 1.00 77.06 79 VAL A O 1
ATOM 560 N N . GLU A 1 80 ? 14.538 -13.691 -13.988 1.00 75.38 80 GLU A N 1
ATOM 561 C CA . GLU A 1 80 ? 14.853 -14.671 -12.941 1.00 75.38 80 GLU A CA 1
ATOM 562 C C . GLU A 1 80 ? 14.323 -14.219 -11.573 1.00 75.38 80 GLU A C 1
ATOM 564 O O . GLU A 1 80 ? 13.718 -15.015 -10.849 1.00 75.38 80 GLU A O 1
ATOM 569 N N . ALA A 1 81 ? 14.484 -12.935 -11.239 1.00 75.88 81 ALA A N 1
ATOM 570 C CA . ALA A 1 81 ? 13.986 -12.357 -9.993 1.00 75.88 81 ALA A CA 1
ATOM 571 C C . ALA A 1 81 ? 12.461 -12.463 -9.873 1.00 75.88 81 ALA A C 1
ATOM 573 O O . ALA A 1 81 ? 11.957 -12.893 -8.834 1.00 75.88 81 ALA A O 1
ATOM 574 N N . GLY A 1 82 ? 11.728 -12.140 -10.943 1.00 74.62 82 GLY A N 1
ATOM 575 C CA . GLY A 1 82 ? 10.271 -12.266 -10.973 1.00 74.62 82 GLY A CA 1
ATOM 576 C C . GLY A 1 82 ? 9.804 -13.714 -10.807 1.00 74.62 82 GLY A C 1
ATOM 577 O O . GLY A 1 82 ? 8.857 -13.980 -10.068 1.00 74.62 82 GLY A O 1
ATOM 578 N N . ARG A 1 83 ? 10.502 -14.672 -11.434 1.00 75.12 83 ARG A N 1
ATOM 579 C CA . ARG A 1 83 ? 10.193 -16.102 -11.279 1.00 75.12 83 ARG A CA 1
ATOM 580 C C . ARG A 1 83 ? 10.438 -16.584 -9.853 1.00 75.12 83 ARG A C 1
ATOM 582 O O . ARG A 1 83 ? 9.552 -17.226 -9.303 1.00 75.12 83 ARG A O 1
ATOM 589 N N . LYS A 1 84 ? 11.591 -16.268 -9.251 1.00 71.75 84 LYS A N 1
ATOM 590 C CA . LYS A 1 84 ? 11.927 -16.695 -7.879 1.00 71.75 84 LYS A CA 1
ATOM 591 C C . LYS A 1 84 ? 11.028 -16.058 -6.821 1.00 71.75 84 LYS A C 1
ATOM 593 O O . LYS A 1 84 ? 10.637 -16.743 -5.885 1.00 71.75 84 LYS A O 1
ATOM 598 N N . GLY A 1 85 ? 10.670 -14.782 -6.974 1.00 69.88 85 GLY A N 1
ATOM 599 C CA . GLY A 1 85 ? 9.824 -14.074 -6.006 1.00 69.88 85 GLY A CA 1
ATOM 600 C C . GLY A 1 85 ? 8.414 -14.659 -5.855 1.00 69.88 85 GLY A C 1
ATOM 601 O O . GLY A 1 85 ? 7.810 -14.514 -4.798 1.00 69.88 85 GLY A O 1
ATOM 602 N N . GLY A 1 86 ? 7.899 -15.342 -6.884 1.00 65.19 86 GLY A N 1
ATOM 603 C CA . GLY A 1 86 ? 6.580 -15.983 -6.856 1.00 65.19 86 GLY A CA 1
ATOM 604 C C . GLY A 1 86 ? 6.568 -17.435 -6.369 1.00 65.19 86 GLY A C 1
ATOM 605 O O . GLY A 1 86 ? 5.494 -18.027 -6.283 1.00 65.19 86 GLY A O 1
ATOM 606 N N . GLN A 1 87 ? 7.724 -18.045 -6.087 1.00 65.81 87 GLN A N 1
ATOM 607 C CA . GLN A 1 87 ? 7.775 -19.434 -5.625 1.00 65.81 87 GLN A CA 1
ATOM 608 C C . GLN A 1 87 ? 7.631 -19.483 -4.103 1.00 65.81 87 GLN A C 1
ATOM 610 O O . GLN A 1 87 ? 8.606 -19.342 -3.371 1.00 65.81 87 GLN A O 1
ATOM 615 N N . THR A 1 88 ? 6.413 -19.705 -3.612 1.00 59.06 88 THR A N 1
ATOM 616 C CA . THR A 1 88 ? 6.200 -20.122 -2.222 1.00 59.06 88 THR A CA 1
ATOM 617 C C . THR A 1 88 ? 6.410 -21.630 -2.128 1.00 59.06 88 THR A C 1
ATOM 619 O O . THR A 1 88 ? 5.707 -22.392 -2.794 1.00 59.06 88 THR A O 1
ATOM 622 N N . SER A 1 89 ? 7.378 -22.070 -1.329 1.00 64.56 89 SER A N 1
ATOM 623 C CA . SER A 1 89 ? 7.534 -23.483 -0.972 1.00 64.56 89 SER A CA 1
ATOM 624 C C . SER A 1 89 ? 6.300 -23.941 -0.188 1.00 64.56 89 SER A C 1
ATOM 626 O O . SER A 1 89 ? 5.938 -23.290 0.792 1.00 64.56 89 SER A O 1
ATOM 628 N N . SER A 1 90 ? 5.647 -25.010 -0.650 1.00 56.00 90 SER A N 1
ATOM 629 C CA . SER A 1 90 ? 4.497 -25.657 0.003 1.00 56.00 90 SER A CA 1
ATOM 630 C C . SER A 1 90 ? 4.881 -26.378 1.286 1.00 56.00 90 SER A C 1
ATOM 632 O O . SER A 1 90 ? 5.931 -27.062 1.235 1.00 56.00 90 SER A O 1
#

Organism: NCBI:txid1690604